Protein AF-A0A848ZAL5-F1 (afdb_monomer)

Foldseek 3Di:
DDDDDDFDDWDADLVVQKIFGDDVPDGPDMDRHDAFPCDDAAQQAPPPRYDHDDDWDQPDKDCPDPAHIKTFTPPPDPVSCVNNVVVVHHSDGRDIDGHD

pLDDT: mean 93.88, std 8.46, range [45.12, 98.31]

Nearest PDB structures (foldseek):
  6v45-assembly1_A-2  TM=5.522E-01  e=1.793E-01  Brucella melitensis bv. 1 str. 16M
  5cpc-assembly2_B  TM=8.287E-01  e=3.208E+00  Salmonella enterica subsp. enterica serovar Typhimurium str. LT2
  6fx2-assembly2_B  TM=6.186E-01  e=3.420E+00  Pholiota squarrosa

Mean predicted aligned error: 3.88 Å

Solvent-accessible surface area (backbone atoms only — not comparable to full-atom values): 6030 Å² total; per-residue (Å²): 131,84,80,78,81,73,70,81,47,78,48,72,45,69,94,75,32,34,34,33,37,18,42,85,93,40,76,78,44,78,43,82,51,88,71,40,90,35,56,75,60,63,47,57,32,54,89,61,35,35,46,72,72,81,92,69,47,79,78,46,74,38,84,81,39,97,38,59,33,33,34,34,39,51,49,61,42,74,66,48,44,49,57,8,50,79,71,76,42,58,46,53,61,87,44,68,53,61,48,122

Secondary structure (DSSP, 8-state):
-PPPPP--EEEEETTTTEEEEEETTEEEEEEE----SS-SS---STTS-PPP-S---EEEEETT-TTT-EEEE-PSPHHHHHHHHHTT-------EEE--

Radius of gyration: 14.72 Å; Cα contacts (8 Å, |Δi|>4): 177; chains: 1; bounding box: 30×28×46 Å

Sequence (100 aa):
MSERPTVDMILVYKGERVMHLMQGNKVVRTFQVALGPQPQGHKQREGDGRTPEGGYLIDWRNPNSSFHLSLHISYPRHQDRRSAMEAGLDPGGAIMIHGL

Structure (mmCIF, N/CA/C/O backbone):
data_AF-A0A848ZAL5-F1
#
_entry.id   AF-A0A848ZAL5-F1
#
loop_
_atom_site.group_PDB
_atom_site.id
_atom_site.type_symbol
_atom_site.label_atom_id
_atom_site.label_alt_id
_atom_site.label_comp_id
_atom_site.label_asym_id
_atom_site.label_entity_id
_atom_site.label_seq_id
_atom_site.pdbx_PDB_ins_code
_atom_site.Cartn_x
_atom_site.Cartn_y
_atom_site.Cartn_z
_atom_site.occupancy
_atom_site.B_iso_or_equiv
_atom_site.auth_seq_id
_atom_site.auth_comp_id
_atom_site.auth_asym_id
_atom_site.auth_atom_id
_atom_site.pdbx_PDB_model_num
ATOM 1 N N . MET A 1 1 ? -14.321 7.192 28.284 1.00 45.12 1 MET A N 1
ATOM 2 C CA . MET A 1 1 ? -13.384 7.026 27.152 1.00 45.12 1 MET A CA 1
ATOM 3 C C . MET A 1 1 ? -14.043 6.065 26.182 1.00 45.12 1 MET A C 1
ATOM 5 O O . MET A 1 1 ? -14.408 4.985 26.620 1.00 45.12 1 MET A O 1
ATOM 9 N N . SER A 1 2 ? -14.316 6.466 24.940 1.00 57.75 2 SER A N 1
ATOM 10 C CA . SER A 1 2 ? -14.895 5.555 23.948 1.00 57.75 2 SER A CA 1
ATOM 11 C C . SER A 1 2 ? -13.862 4.502 23.552 1.00 57.75 2 SER A C 1
ATOM 13 O O . SER A 1 2 ? -12.705 4.826 23.277 1.00 57.75 2 SER A O 1
ATOM 15 N N . GLU A 1 3 ? -14.270 3.239 23.569 1.00 74.94 3 GLU A N 1
ATOM 16 C CA . GLU A 1 3 ? -13.446 2.121 23.126 1.00 74.94 3 GLU A CA 1
ATOM 17 C C . GLU A 1 3 ? -13.101 2.310 21.642 1.00 74.94 3 GLU A C 1
ATOM 19 O O . GLU A 1 3 ? -13.965 2.641 20.824 1.00 74.94 3 GLU A O 1
ATOM 24 N N . ARG A 1 4 ? -11.817 2.183 21.285 1.00 75.44 4 ARG A N 1
ATOM 25 C CA . ARG A 1 4 ? -11.408 2.259 19.879 1.00 75.44 4 ARG A CA 1
ATOM 26 C C . ARG A 1 4 ? -11.853 0.962 19.200 1.00 75.44 4 ARG A C 1
ATOM 28 O O . ARG A 1 4 ? -11.452 -0.098 19.675 1.00 75.44 4 ARG A O 1
ATOM 35 N N . PRO A 1 5 ? -12.635 1.019 18.109 1.00 76.12 5 PRO A N 1
ATOM 36 C CA . PRO A 1 5 ? -13.056 -0.192 17.418 1.00 76.12 5 PRO A CA 1
ATOM 37 C C . PRO A 1 5 ? -11.828 -0.960 16.921 1.00 76.12 5 PRO A C 1
ATOM 39 O O . PRO A 1 5 ? -10.893 -0.362 16.378 1.00 76.12 5 PRO A O 1
ATOM 42 N N . THR A 1 6 ? -11.821 -2.279 17.118 1.00 90.00 6 THR A N 1
ATOM 43 C CA . THR A 1 6 ? -10.795 -3.148 16.539 1.00 90.00 6 THR A CA 1
ATOM 44 C C . THR A 1 6 ? -11.026 -3.261 15.035 1.00 90.00 6 THR A C 1
ATOM 46 O O . THR A 1 6 ? -12.161 -3.374 14.580 1.00 90.00 6 THR A O 1
ATOM 49 N N . VAL A 1 7 ? -9.942 -3.182 14.266 1.00 94.88 7 VAL A N 1
ATOM 50 C CA . VAL A 1 7 ? -9.953 -3.277 12.802 1.00 94.88 7 VAL A CA 1
ATOM 51 C C . VAL A 1 7 ? -9.133 -4.495 12.415 1.00 94.88 7 VAL A C 1
ATOM 53 O O . VAL A 1 7 ? -7.983 -4.607 12.843 1.00 94.88 7 VAL A O 1
ATOM 56 N N . ASP A 1 8 ? -9.713 -5.386 11.619 1.00 96.06 8 ASP A N 1
ATOM 57 C CA . ASP A 1 8 ? -9.060 -6.608 11.133 1.00 96.06 8 ASP A CA 1
ATOM 58 C C . ASP A 1 8 ? -8.717 -6.549 9.638 1.00 96.06 8 ASP A C 1
ATOM 60 O O . ASP A 1 8 ? -7.785 -7.224 9.2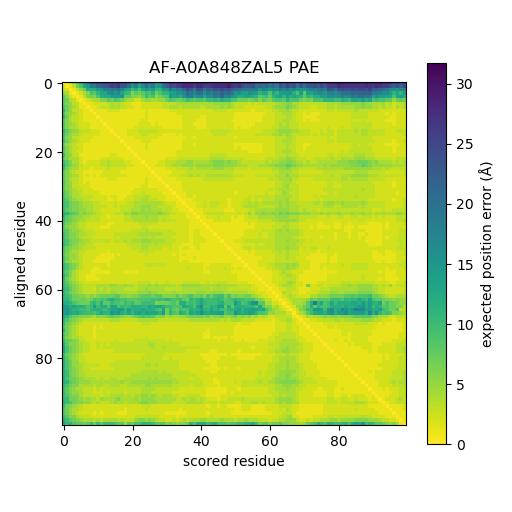02 1.00 96.06 8 ASP A O 1
ATOM 64 N N . MET A 1 9 ? -9.396 -5.695 8.865 1.00 97.19 9 MET A N 1
ATOM 65 C CA . MET A 1 9 ? -9.160 -5.550 7.431 1.00 97.19 9 MET A CA 1
ATOM 66 C C . MET A 1 9 ? -9.304 -4.100 6.954 1.00 97.19 9 MET A C 1
ATOM 68 O O . MET A 1 9 ? -10.134 -3.326 7.434 1.00 97.19 9 MET A O 1
ATOM 72 N N . ILE A 1 10 ? -8.486 -3.746 5.964 1.00 97.94 10 ILE A N 1
ATOM 73 C CA . ILE A 1 10 ? -8.594 -2.509 5.191 1.00 97.94 10 ILE A CA 1
ATOM 74 C C . ILE A 1 10 ? -9.057 -2.890 3.789 1.00 97.94 10 ILE A C 1
ATOM 76 O O . ILE A 1 10 ? -8.401 -3.688 3.121 1.00 97.94 10 ILE A O 1
ATOM 80 N N . LEU A 1 11 ? -10.167 -2.312 3.337 1.00 98.19 11 LEU A N 1
ATOM 81 C CA . LEU A 1 11 ? -10.705 -2.539 2.001 1.00 98.19 11 LEU A CA 1
ATOM 82 C C . LEU A 1 11 ? -10.639 -1.248 1.192 1.00 98.19 11 LEU A C 1
ATOM 84 O O . LEU A 1 11 ? -11.275 -0.261 1.552 1.00 98.19 11 LEU A O 1
ATOM 88 N N . VAL A 1 12 ? -9.869 -1.251 0.106 1.00 98.19 12 VAL A N 1
ATOM 89 C CA . VAL A 1 12 ? -9.708 -0.089 -0.779 1.00 98.19 12 VAL A CA 1
ATOM 90 C C . VAL A 1 12 ? -10.432 -0.348 -2.095 1.00 98.19 12 VAL A C 1
ATOM 92 O O . VAL A 1 12 ? -10.004 -1.188 -2.887 1.00 98.19 12 VAL A O 1
ATOM 95 N N . TYR A 1 13 ? -11.493 0.411 -2.362 1.00 98.00 13 TYR A N 1
ATOM 96 C CA . TYR A 1 13 ? -12.170 0.410 -3.656 1.00 98.00 13 TYR A CA 1
ATOM 97 C C . TYR A 1 13 ? -11.593 1.519 -4.532 1.00 98.00 13 TYR A C 1
ATOM 99 O O . TYR A 1 13 ? -11.982 2.684 -4.449 1.00 98.00 13 TYR A O 1
ATOM 107 N N . LYS A 1 14 ? -10.642 1.153 -5.397 1.00 97.62 14 LYS A N 1
ATOM 108 C CA . LYS A 1 14 ? -9.908 2.112 -6.239 1.00 97.62 14 LYS A CA 1
ATOM 109 C C . LYS A 1 14 ? -10.813 2.912 -7.180 1.00 97.62 14 LYS A C 1
ATOM 111 O O . LYS A 1 14 ? -10.595 4.108 -7.348 1.00 97.62 14 LYS A O 1
ATOM 116 N N . GLY A 1 15 ? -11.823 2.263 -7.768 1.00 96.62 15 GLY A N 1
ATOM 117 C CA . GLY A 1 15 ? -12.783 2.912 -8.671 1.00 96.62 15 GLY A CA 1
ATOM 118 C C . GLY A 1 15 ? -13.594 4.015 -7.987 1.00 96.62 15 GLY A C 1
ATOM 119 O O . GLY A 1 15 ? -13.869 5.044 -8.597 1.00 96.62 15 GLY A O 1
ATOM 120 N N . GLU A 1 16 ? -13.887 3.835 -6.700 1.00 97.56 16 GLU A N 1
ATOM 121 C CA . GLU A 1 16 ? -14.635 4.786 -5.869 1.00 97.56 16 GLU A CA 1
ATOM 122 C C . GLU A 1 16 ? -13.724 5.734 -5.076 1.00 97.56 16 GLU A C 1
ATOM 124 O O . GLU A 1 16 ? -14.207 6.673 -4.453 1.00 97.56 16 GLU A O 1
ATOM 129 N N . ARG A 1 17 ? -12.401 5.504 -5.101 1.00 97.69 17 ARG A N 1
ATOM 130 C CA . ARG A 1 17 ? -11.396 6.216 -4.290 1.00 97.69 17 ARG A CA 1
ATOM 131 C C . ARG A 1 17 ? -11.742 6.245 -2.800 1.00 97.69 17 ARG A C 1
ATOM 133 O O . ARG A 1 17 ? -11.473 7.223 -2.104 1.00 97.69 17 ARG A O 1
ATOM 140 N N . VAL A 1 18 ? -12.282 5.134 -2.303 1.00 98.31 18 VAL A N 1
ATOM 141 C CA . VAL A 1 18 ? -12.678 4.990 -0.904 1.00 98.31 18 VAL A CA 1
ATOM 142 C C . VAL A 1 18 ? -11.903 3.866 -0.221 1.00 98.31 18 VAL A C 1
ATOM 144 O O . VAL A 1 18 ? -11.595 2.837 -0.827 1.00 98.31 18 VAL A O 1
ATOM 147 N N . MET A 1 19 ? -11.596 4.062 1.057 1.00 98.31 19 MET A N 1
ATOM 148 C CA . MET A 1 19 ? -11.035 3.048 1.942 1.00 98.31 19 MET A CA 1
ATOM 149 C C . MET A 1 19 ? -11.961 2.830 3.133 1.00 98.31 19 MET A C 1
ATOM 151 O O . MET A 1 19 ? -12.267 3.767 3.873 1.00 98.31 19 MET A O 1
ATOM 155 N N . HIS A 1 20 ? -12.354 1.582 3.358 1.00 98.31 20 HIS A N 1
ATOM 156 C CA . HIS A 1 20 ? -13.085 1.156 4.540 1.00 98.31 20 HIS A CA 1
ATOM 157 C C . HIS A 1 20 ? -12.154 0.459 5.525 1.00 98.31 20 HIS A 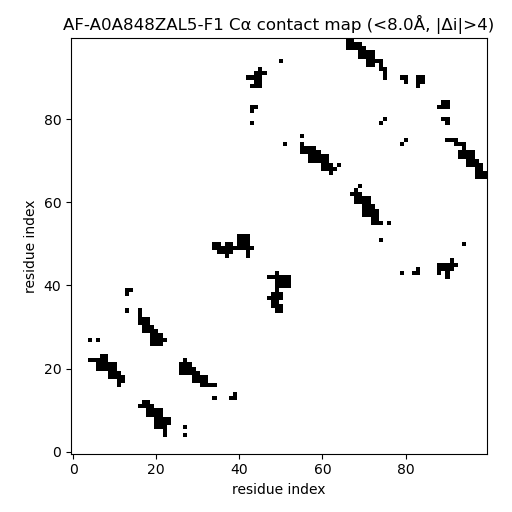C 1
ATOM 159 O O . HIS A 1 20 ? -11.370 -0.415 5.155 1.00 98.31 20 HIS A O 1
ATOM 165 N N . LEU A 1 21 ? -12.281 0.824 6.796 1.00 97.50 21 LEU A N 1
ATOM 166 C CA . LEU A 1 21 ? -11.798 0.007 7.898 1.00 97.50 21 LEU A CA 1
ATOM 167 C C . LEU A 1 21 ? -12.920 -0.941 8.299 1.00 97.50 21 LEU A C 1
ATOM 169 O O . LEU A 1 21 ? -14.046 -0.497 8.550 1.00 97.50 21 LEU A O 1
ATOM 173 N N . MET A 1 22 ? -12.601 -2.226 8.357 1.00 97.69 22 MET A N 1
ATOM 174 C CA . MET A 1 22 ? -13.553 -3.301 8.591 1.00 97.69 22 MET A CA 1
ATOM 175 C C . MET A 1 22 ? -13.308 -3.962 9.951 1.00 97.69 22 MET A C 1
ATOM 177 O O . MET A 1 22 ? -12.168 -4.063 10.410 1.00 97.69 22 MET A O 1
ATOM 181 N N . GLN A 1 23 ? -14.394 -4.414 10.570 1.00 96.31 23 GLN A N 1
ATOM 182 C CA . GLN A 1 23 ? -14.403 -5.369 11.675 1.00 96.31 23 GLN A CA 1
ATOM 183 C C . GLN A 1 23 ? -15.326 -6.522 11.259 1.00 96.31 23 GLN A C 1
ATOM 185 O O . GLN A 1 23 ? -16.556 -6.378 11.242 1.00 96.31 23 GLN A O 1
ATOM 190 N N . GLY A 1 24 ? -14.741 -7.635 10.823 1.00 94.56 24 GLY A N 1
ATOM 191 C CA . GLY A 1 24 ? -15.438 -8.682 10.084 1.00 94.56 24 GLY A CA 1
ATOM 192 C C . GLY A 1 24 ? -16.140 -8.105 8.850 1.00 94.56 24 GLY A C 1
ATOM 193 O O . GLY A 1 24 ? -15.512 -7.523 7.970 1.00 94.56 24 GLY A O 1
ATOM 194 N N . ASN A 1 25 ? -17.470 -8.210 8.809 1.00 95.25 25 ASN A N 1
ATOM 195 C CA . ASN A 1 25 ? -18.284 -7.729 7.683 1.00 95.25 25 ASN A CA 1
ATOM 196 C C . ASN A 1 25 ? -18.834 -6.303 7.874 1.00 95.25 25 ASN A C 1
ATOM 198 O O . ASN A 1 25 ? -19.648 -5.848 7.072 1.00 95.25 25 ASN A O 1
ATOM 202 N N . LYS A 1 26 ? -18.445 -5.598 8.943 1.00 96.69 26 LYS A N 1
ATOM 203 C CA . LYS A 1 26 ? -18.951 -4.253 9.249 1.00 96.69 26 LYS A CA 1
ATOM 204 C C . LYS A 1 26 ? -17.916 -3.190 8.916 1.00 96.69 26 LYS A C 1
ATOM 206 O O . LYS A 1 26 ? -16.776 -3.276 9.363 1.00 96.69 26 LYS A O 1
ATOM 211 N N . VAL A 1 27 ? -18.343 -2.149 8.206 1.00 97.44 27 VAL A N 1
ATOM 212 C CA . VAL A 1 27 ? -17.549 -0.928 8.027 1.00 97.44 27 VAL A CA 1
ATOM 213 C C . VAL A 1 27 ? -17.599 -0.133 9.330 1.00 97.44 27 VAL A C 1
ATOM 215 O O . VAL A 1 27 ? -18.669 0.312 9.742 1.00 97.44 27 VAL A O 1
ATOM 218 N N . VAL A 1 28 ? -16.450 0.058 9.977 1.00 97.25 28 VAL A N 1
ATOM 219 C CA . VAL A 1 28 ? -16.342 0.876 11.200 1.00 97.25 28 VAL A CA 1
ATOM 220 C C . VAL A 1 28 ? -15.907 2.309 10.905 1.00 97.25 28 VAL A C 1
ATOM 222 O O . VAL A 1 28 ? -16.159 3.216 11.699 1.00 97.25 28 VAL A O 1
ATOM 225 N N . ARG A 1 29 ? -15.244 2.534 9.764 1.00 96.44 29 ARG A N 1
ATOM 226 C CA . ARG A 1 29 ? -14.862 3.868 9.292 1.00 96.44 29 ARG A CA 1
ATOM 227 C C . ARG A 1 29 ? -14.636 3.876 7.786 1.00 96.44 29 ARG A C 1
ATOM 229 O O . ARG A 1 29 ? -14.188 2.882 7.227 1.00 96.44 29 ARG A O 1
ATOM 236 N N . THR A 1 30 ? -14.875 5.027 7.170 1.00 97.75 30 THR A N 1
ATOM 237 C CA . THR A 1 30 ? -14.647 5.273 5.745 1.00 97.75 30 THR A CA 1
ATOM 238 C C . THR A 1 30 ? -13.765 6.501 5.565 1.00 97.75 30 THR A C 1
ATOM 240 O O . THR A 1 30 ? -13.943 7.496 6.267 1.00 97.75 30 THR A O 1
ATOM 243 N N . PHE A 1 31 ? -12.835 6.435 4.618 1.00 97.06 31 PHE A N 1
ATOM 244 C CA . PHE A 1 31 ? -11.950 7.528 4.231 1.00 97.06 31 PHE A CA 1
ATOM 245 C C . PHE A 1 31 ? -11.960 7.709 2.717 1.00 97.06 31 PHE A C 1
ATOM 247 O O . PHE A 1 31 ? -12.012 6.729 1.977 1.00 97.06 31 PHE A O 1
ATOM 254 N N . GLN A 1 32 ? -11.846 8.957 2.268 1.00 97.69 32 GLN A N 1
ATOM 255 C CA . GLN A 1 32 ? -11.434 9.255 0.897 1.00 97.69 32 GLN A CA 1
ATOM 256 C C . GLN A 1 32 ? -9.932 9.009 0.766 1.00 97.69 32 GLN A C 1
ATOM 258 O O . GLN A 1 32 ? -9.182 9.323 1.692 1.00 97.69 32 GLN A O 1
ATOM 263 N N . VAL A 1 33 ? -9.493 8.456 -0.364 1.00 96.94 33 VAL A N 1
ATOM 264 C CA . VAL A 1 33 ? -8.075 8.156 -0.596 1.00 96.94 33 VAL A CA 1
ATOM 265 C C . VAL A 1 33 ? -7.562 8.726 -1.910 1.00 96.94 33 VAL A C 1
ATOM 267 O O . VAL A 1 33 ? -8.248 8.741 -2.933 1.00 96.94 33 VAL A O 1
ATOM 270 N N . ALA A 1 34 ? -6.304 9.156 -1.883 1.00 95.25 34 ALA A N 1
ATOM 271 C CA . ALA A 1 34 ? -5.520 9.366 -3.088 1.00 95.25 34 ALA A CA 1
ATOM 272 C C . ALA A 1 34 ? -4.922 8.030 -3.557 1.00 95.25 34 ALA A C 1
ATOM 274 O O . ALA A 1 34 ? -4.680 7.122 -2.763 1.00 95.25 34 ALA A O 1
ATOM 275 N N . LEU A 1 35 ? -4.680 7.918 -4.859 1.00 95.88 35 LEU A N 1
ATOM 276 C CA . LEU A 1 35 ? -4.038 6.764 -5.485 1.00 95.88 35 LEU A CA 1
ATOM 277 C C . LEU A 1 35 ? -2.841 7.238 -6.309 1.00 95.88 35 LEU A C 1
ATOM 279 O O . LEU A 1 35 ? -2.670 8.438 -6.535 1.00 95.88 35 LEU A O 1
ATOM 283 N N . GLY A 1 36 ? -2.042 6.287 -6.794 1.00 90.94 36 GLY A N 1
ATOM 284 C CA . GLY A 1 36 ? -0.998 6.588 -7.768 1.00 90.94 36 GLY A CA 1
ATOM 285 C C . GLY A 1 36 ? -1.554 7.249 -9.046 1.00 90.94 36 GLY A C 1
ATOM 286 O O . GLY A 1 36 ? -2.748 7.132 -9.343 1.00 90.94 36 GLY A O 1
ATOM 287 N N . PRO A 1 37 ? -0.698 7.939 -9.824 1.00 94.06 37 PRO A N 1
ATOM 288 C CA . PRO A 1 37 ? -1.111 8.754 -10.971 1.00 94.06 37 PRO A CA 1
ATOM 289 C C . PRO A 1 37 ? -1.745 7.950 -12.117 1.00 94.06 37 PRO A C 1
ATOM 291 O O . PRO A 1 37 ? -2.457 8.520 -12.940 1.00 94.06 37 PRO A O 1
ATOM 294 N N . GLN A 1 38 ? -1.532 6.632 -12.165 1.00 96.31 38 GLN A N 1
ATOM 295 C CA . GLN A 1 38 ? -2.221 5.715 -13.072 1.00 96.31 38 GLN A CA 1
ATOM 296 C C . GLN A 1 38 ? -3.071 4.741 -12.244 1.00 96.31 38 GLN A C 1
ATOM 298 O O . GLN A 1 38 ? -2.685 3.601 -12.036 1.00 96.31 38 GLN A O 1
ATOM 303 N N . PRO A 1 39 ? -4.238 5.144 -11.719 1.00 93.38 39 PRO A N 1
ATOM 304 C CA . PRO A 1 39 ? -4.945 4.349 -10.714 1.00 93.38 39 PRO A CA 1
ATOM 305 C C . PRO A 1 39 ? -5.653 3.111 -11.281 1.00 93.38 39 PRO A C 1
ATOM 307 O O . PRO A 1 39 ? -6.160 2.300 -10.512 1.00 93.38 39 PRO A O 1
ATOM 310 N N . GLN A 1 40 ? -5.730 2.955 -12.603 1.00 96.56 40 GLN A N 1
ATOM 311 C CA . GLN A 1 40 ? -6.479 1.870 -13.233 1.00 96.56 40 GLN A CA 1
ATOM 312 C C . GLN A 1 40 ? -5.638 0.597 -13.377 1.00 96.56 40 GLN A C 1
ATOM 314 O O . GLN A 1 40 ? -4.533 0.621 -13.923 1.00 96.56 40 GLN A O 1
ATOM 319 N N . GLY A 1 41 ? -6.213 -0.520 -12.928 1.00 96.56 41 GLY A N 1
ATOM 320 C CA . GLY A 1 41 ? -5.631 -1.853 -13.027 1.00 96.56 41 GLY A CA 1
ATOM 321 C C . GLY A 1 41 ? -4.512 -2.131 -12.024 1.00 96.56 41 GLY A C 1
ATOM 322 O O . GLY A 1 41 ? -4.034 -1.251 -11.301 1.00 96.56 41 GLY A O 1
ATOM 323 N N . HIS A 1 42 ? -4.096 -3.394 -11.994 1.00 97.38 42 HIS A N 1
ATOM 324 C CA . HIS A 1 42 ? -3.034 -3.894 -11.129 1.00 97.38 42 HIS A CA 1
ATOM 325 C C . HIS A 1 42 ? -1.657 -3.312 -11.502 1.00 97.38 42 HIS A C 1
ATOM 327 O O . HIS A 1 42 ? -1.365 -3.060 -12.679 1.00 97.38 42 HIS A O 1
ATOM 333 N N . LYS A 1 43 ? -0.815 -3.117 -10.480 1.00 98.06 43 LYS A N 1
ATOM 334 C CA . LYS A 1 43 ? 0.583 -2.693 -10.606 1.00 98.06 43 LYS A CA 1
ATOM 335 C C . LYS A 1 43 ? 1.417 -3.793 -11.260 1.00 98.06 43 LYS A C 1
ATOM 337 O O . LYS A 1 43 ? 1.418 -4.914 -10.785 1.00 98.06 43 LYS A O 1
ATOM 342 N N . GLN A 1 44 ? 2.120 -3.481 -12.340 1.00 97.31 44 GLN A N 1
ATOM 343 C CA . GLN A 1 44 ? 2.896 -4.453 -13.119 1.00 97.31 44 GLN A CA 1
ATOM 344 C C . GLN A 1 44 ? 4.405 -4.253 -12.987 1.00 97.31 44 GLN A C 1
ATOM 346 O O . GLN A 1 44 ? 5.153 -5.214 -13.143 1.00 97.31 44 GLN A O 1
ATOM 351 N N . ARG A 1 45 ? 4.859 -3.018 -12.733 1.00 97.69 45 ARG A N 1
ATOM 352 C CA . ARG A 1 45 ? 6.288 -2.715 -12.590 1.00 97.69 45 ARG A CA 1
ATOM 353 C C . ARG A 1 45 ? 6.580 -1.494 -11.732 1.00 97.69 45 ARG A C 1
ATOM 355 O O . ARG A 1 45 ? 5.710 -0.654 -11.492 1.00 97.69 45 ARG A O 1
ATOM 362 N N . GLU A 1 46 ? 7.825 -1.341 -11.311 1.00 97.81 46 GLU A N 1
ATOM 363 C CA . GLU A 1 46 ? 8.317 -0.102 -10.722 1.00 97.81 46 GLU A CA 1
ATOM 364 C C . GLU A 1 46 ? 8.061 1.097 -11.655 1.00 97.81 46 GLU A C 1
ATOM 366 O O . GLU A 1 46 ? 8.152 1.002 -12.880 1.00 97.81 46 GLU A O 1
ATOM 371 N N . GLY A 1 47 ? 7.649 2.225 -11.072 1.00 97.00 47 GLY A N 1
ATOM 372 C CA . GLY A 1 47 ? 7.408 3.463 -11.819 1.00 97.00 47 GLY A CA 1
ATOM 373 C C . GLY A 1 47 ? 6.146 3.509 -12.693 1.00 97.00 47 GLY A C 1
ATOM 374 O O . GLY A 1 47 ? 5.886 4.539 -13.304 1.00 97.00 47 GLY A O 1
ATOM 375 N N . ASP A 1 48 ? 5.313 2.463 -12.744 1.00 97.12 48 ASP A N 1
ATOM 376 C CA . ASP A 1 48 ? 4.069 2.484 -13.539 1.00 97.12 48 ASP A CA 1
ATOM 377 C C . ASP A 1 48 ? 2.940 3.359 -12.960 1.00 97.12 48 ASP A C 1
ATOM 379 O O . ASP A 1 48 ? 1.890 3.502 -13.578 1.00 97.12 48 ASP A O 1
ATOM 383 N N . GLY A 1 49 ? 3.132 3.938 -11.772 1.00 96.50 49 GLY A N 1
ATOM 384 C CA . GLY A 1 49 ? 2.154 4.822 -11.141 1.00 96.50 49 GLY A CA 1
ATOM 385 C C . GLY A 1 49 ? 0.869 4.135 -10.672 1.00 96.50 49 GLY A C 1
ATOM 386 O O . GLY A 1 49 ? -0.091 4.834 -10.348 1.00 96.50 49 GLY A O 1
ATOM 387 N N . ARG A 1 50 ? 0.829 2.799 -10.629 1.00 97.25 50 ARG A N 1
ATOM 388 C CA . ARG A 1 50 ? -0.348 2.025 -10.219 1.00 97.25 50 ARG A CA 1
ATOM 389 C C . ARG A 1 50 ? -0.273 1.621 -8.753 1.00 97.25 50 ARG A C 1
ATOM 391 O O . ARG A 1 50 ? 0.780 1.233 -8.253 1.00 97.25 50 ARG A O 1
ATOM 398 N N . THR A 1 51 ? -1.420 1.639 -8.080 1.00 97.44 51 THR A N 1
ATOM 399 C CA . THR A 1 51 ? -1.608 0.971 -6.782 1.00 97.44 51 THR A CA 1
ATOM 400 C C . THR A 1 51 ? -1.986 -0.495 -7.039 1.00 97.44 51 THR A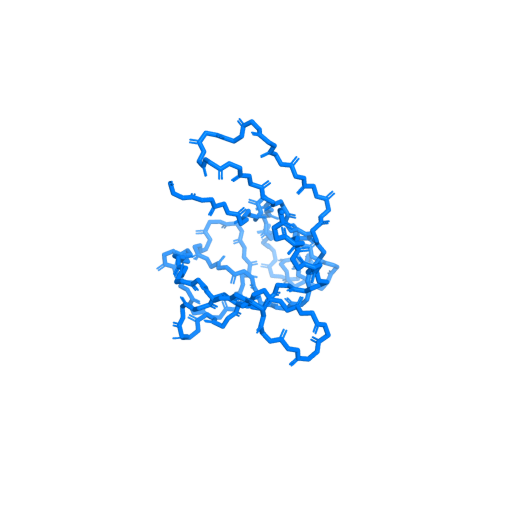 C 1
ATOM 402 O O . THR A 1 51 ? -2.892 -0.731 -7.849 1.00 97.44 51 THR A O 1
ATOM 405 N N . PRO A 1 52 ? -1.329 -1.481 -6.397 1.00 97.88 52 PRO A N 1
ATOM 406 C CA . PRO A 1 52 ? -1.615 -2.894 -6.631 1.00 97.88 52 PRO A CA 1
ATOM 407 C C . PRO A 1 52 ? -3.048 -3.282 -6.249 1.00 97.88 52 PRO A C 1
ATOM 409 O O . PRO A 1 52 ? -3.702 -2.629 -5.439 1.00 97.88 52 PRO A O 1
ATOM 412 N N . GLU A 1 53 ? -3.525 -4.368 -6.850 1.00 97.75 53 GLU A N 1
ATOM 413 C CA . GLU A 1 53 ? -4.851 -4.952 -6.615 1.00 97.75 53 GLU A CA 1
ATOM 414 C C . GLU A 1 53 ? -4.707 -6.388 -6.110 1.00 97.75 53 GLU A C 1
ATOM 416 O O . GLU A 1 53 ? -3.959 -7.176 -6.690 1.00 97.75 53 GLU A O 1
ATOM 421 N N . GLY A 1 54 ? -5.421 -6.728 -5.037 1.00 97.06 54 GLY A N 1
ATOM 422 C CA . GLY A 1 54 ? -5.363 -8.036 -4.387 1.00 97.06 54 GLY A CA 1
ATOM 423 C C . GLY A 1 54 ? -5.256 -7.926 -2.866 1.00 97.06 54 GLY A C 1
ATOM 424 O O . GLY A 1 54 ? -5.204 -6.832 -2.312 1.00 97.06 54 GLY A O 1
ATOM 425 N N . GLY A 1 55 ? -5.236 -9.074 -2.186 1.00 97.81 55 GLY A N 1
ATOM 426 C CA . GLY A 1 55 ? -5.025 -9.135 -0.739 1.00 97.81 55 GLY A CA 1
ATOM 427 C C . GLY A 1 55 ? -3.543 -9.052 -0.380 1.00 97.81 55 GLY A C 1
ATOM 428 O O . GLY A 1 55 ? -2.755 -9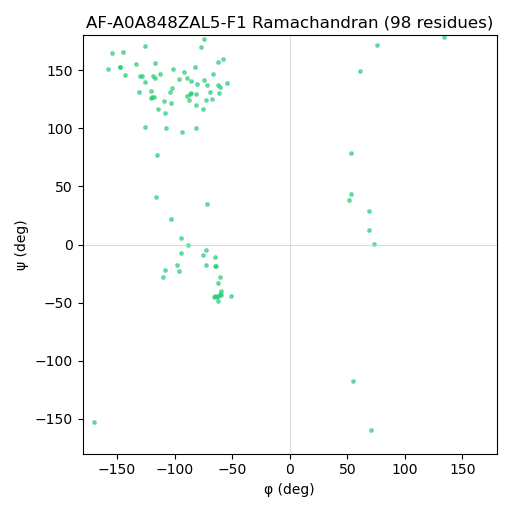.832 -0.918 1.00 97.81 55 GLY A O 1
ATOM 429 N N . TYR A 1 56 ? -3.202 -8.149 0.541 1.00 98.25 56 TYR A N 1
ATOM 430 C CA . TYR A 1 56 ? -1.864 -7.932 1.100 1.00 98.25 56 TYR A CA 1
ATOM 431 C C . TYR A 1 56 ? -1.946 -7.820 2.624 1.00 98.25 56 TYR A C 1
ATOM 433 O O . TYR A 1 56 ? -2.986 -7.444 3.165 1.00 98.25 56 TYR A O 1
ATOM 441 N N . LEU A 1 57 ? -0.849 -8.123 3.312 1.00 98.06 57 LEU A N 1
ATOM 442 C CA . LEU A 1 57 ? -0.741 -7.941 4.757 1.00 98.06 57 LEU A CA 1
ATOM 443 C C . LEU A 1 57 ? -0.159 -6.570 5.077 1.00 98.06 57 LEU A C 1
ATOM 445 O O . LEU A 1 57 ? 0.687 -6.080 4.336 1.00 98.06 57 LEU A O 1
ATOM 449 N N . ILE A 1 58 ? -0.562 -5.996 6.210 1.00 97.31 58 ILE A N 1
ATOM 450 C CA . ILE A 1 58 ? 0.186 -4.905 6.836 1.00 97.31 58 ILE A CA 1
ATOM 451 C C . ILE A 1 58 ? 1.327 -5.545 7.623 1.00 97.31 58 ILE A C 1
ATOM 453 O O . ILE A 1 58 ? 1.106 -6.077 8.710 1.00 97.31 58 ILE A O 1
ATOM 457 N N . ASP A 1 59 ? 2.525 -5.536 7.057 1.00 96.75 59 ASP A N 1
ATOM 458 C CA . ASP A 1 59 ? 3.706 -6.203 7.618 1.00 96.75 59 ASP A CA 1
ATOM 459 C C . ASP A 1 59 ? 4.621 -5.243 8.396 1.00 96.75 59 ASP A C 1
ATOM 461 O O . ASP A 1 59 ? 5.405 -5.683 9.236 1.00 96.75 59 ASP A O 1
ATOM 465 N N . TRP A 1 60 ? 4.480 -3.930 8.192 1.00 94.19 60 TRP A N 1
ATOM 466 C CA . TRP A 1 60 ? 5.235 -2.922 8.928 1.00 94.19 60 TRP A CA 1
ATOM 467 C C . TRP A 1 60 ? 4.454 -1.622 9.147 1.00 94.19 60 TRP A C 1
ATOM 469 O O . TRP A 1 60 ? 3.559 -1.252 8.384 1.00 94.19 60 TRP A O 1
ATOM 479 N N . ARG A 1 61 ? 4.800 -0.913 10.229 1.00 93.94 61 ARG A N 1
ATOM 480 C CA . ARG A 1 61 ? 4.202 0.367 10.625 1.00 93.94 61 ARG A CA 1
ATOM 481 C C . ARG A 1 61 ? 5.299 1.380 10.932 1.00 93.94 61 ARG A C 1
ATOM 483 O O . ARG A 1 61 ? 6.188 1.097 11.731 1.00 93.94 61 ARG A O 1
ATOM 490 N N . ASN A 1 62 ? 5.183 2.574 10.365 1.00 90.44 62 ASN A N 1
ATOM 491 C CA . ASN A 1 62 ? 6.064 3.704 10.614 1.00 90.44 62 ASN A CA 1
ATOM 492 C C . ASN A 1 62 ? 5.358 4.781 11.450 1.00 90.44 62 ASN A C 1
ATOM 494 O O . ASN A 1 62 ? 4.602 5.591 10.901 1.00 90.44 62 ASN A O 1
ATOM 498 N N . PRO A 1 63 ? 5.603 4.846 12.767 1.00 87.25 63 PRO A N 1
ATOM 499 C CA . PRO A 1 63 ? 5.070 5.928 13.585 1.00 87.25 63 PRO A CA 1
ATOM 500 C C . PRO A 1 63 ? 5.770 7.275 13.335 1.00 87.25 63 PRO A C 1
ATOM 502 O O . PRO A 1 63 ? 5.211 8.315 13.661 1.00 87.25 63 PRO A O 1
ATOM 505 N N . ASN A 1 64 ? 6.956 7.274 12.721 1.00 85.19 64 ASN A N 1
ATOM 506 C CA . ASN A 1 64 ? 7.787 8.462 12.500 1.00 85.19 64 ASN A CA 1
ATOM 507 C C . ASN A 1 64 ? 7.716 8.966 11.047 1.00 85.19 64 ASN A C 1
ATOM 509 O O . ASN A 1 64 ? 8.639 9.614 10.562 1.00 85.19 64 ASN A O 1
ATOM 513 N N . SER A 1 65 ? 6.651 8.621 10.319 1.00 80.75 65 SER A N 1
ATOM 514 C CA . SER A 1 65 ? 6.472 9.039 8.926 1.00 80.75 65 SER A CA 1
ATOM 515 C C . SER A 1 65 ? 6.384 10.563 8.809 1.00 80.75 65 SER A C 1
ATOM 517 O O . SER A 1 65 ? 5.638 11.204 9.550 1.00 80.75 65 SER A O 1
ATOM 519 N N . SER A 1 66 ? 7.065 11.124 7.807 1.00 76.62 66 SER A N 1
ATOM 520 C CA . SER A 1 66 ? 6.932 12.533 7.411 1.00 76.62 66 SER A CA 1
ATOM 521 C C . SER A 1 66 ? 5.539 12.889 6.868 1.00 76.62 66 SER A C 1
ATOM 523 O O . SER A 1 66 ? 5.243 14.066 6.713 1.00 76.62 66 SER A O 1
ATOM 525 N N . PHE A 1 67 ? 4.685 11.891 6.605 1.00 75.50 67 PHE A N 1
ATOM 526 C CA . PHE A 1 67 ? 3.331 12.029 6.049 1.00 75.50 67 PHE A CA 1
ATOM 527 C C . PHE A 1 67 ? 2.249 11.550 7.034 1.00 75.50 67 PHE A C 1
ATOM 529 O O . PHE A 1 67 ? 1.336 10.822 6.661 1.00 75.50 67 PH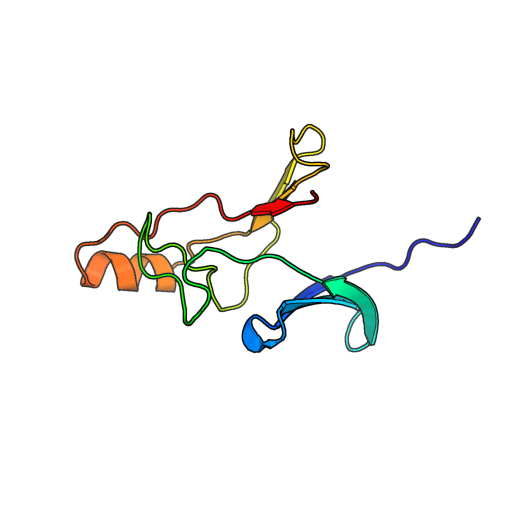E A O 1
ATOM 536 N N . HIS A 1 68 ? 2.407 11.866 8.323 1.00 75.69 68 HIS A N 1
ATOM 537 C CA . HIS A 1 68 ? 1.485 11.480 9.400 1.00 75.69 68 HIS A CA 1
ATOM 538 C C . HIS A 1 68 ? 1.177 9.969 9.471 1.00 75.69 68 HIS A C 1
ATOM 540 O O . HIS A 1 68 ? 0.100 9.511 9.088 1.00 75.69 68 HIS A O 1
ATOM 546 N N . LEU A 1 69 ? 2.114 9.2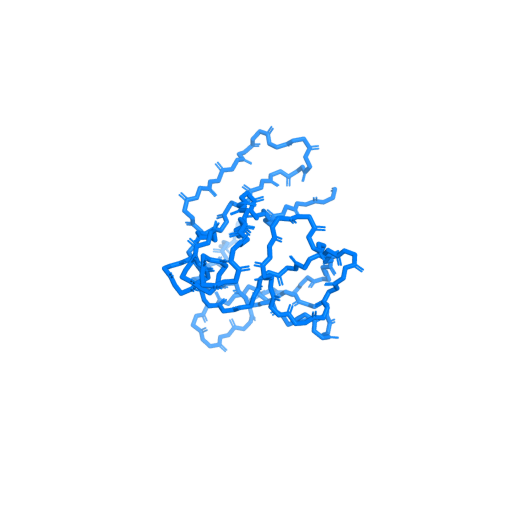05 10.050 1.00 86.12 69 LEU A N 1
ATOM 547 C CA . LEU A 1 69 ? 2.077 7.736 10.165 1.00 86.12 69 LEU A CA 1
ATOM 548 C C . LEU A 1 69 ? 2.050 7.028 8.796 1.00 86.12 69 LEU A C 1
ATOM 550 O O . LEU A 1 69 ? 1.534 7.535 7.805 1.00 86.12 69 LEU A O 1
ATOM 554 N N . SER A 1 70 ? 2.622 5.832 8.697 1.00 93.06 70 SER A N 1
ATOM 555 C CA . SER A 1 70 ? 2.441 5.017 7.492 1.00 93.06 70 SER A CA 1
ATOM 556 C C . SER A 1 70 ? 2.426 3.526 7.785 1.00 93.06 70 SER A C 1
ATOM 558 O O . SER A 1 70 ? 2.983 3.056 8.775 1.00 93.06 70 SER A O 1
ATOM 560 N N . LEU A 1 71 ? 1.734 2.781 6.935 1.00 95.81 71 LEU A N 1
ATOM 561 C CA . LEU A 1 71 ? 1.622 1.331 6.971 1.00 95.81 71 LEU A CA 1
ATOM 562 C C . LEU A 1 71 ? 2.178 0.795 5.657 1.00 95.81 71 LEU A C 1
ATOM 564 O O . LEU A 1 71 ? 1.745 1.239 4.597 1.00 95.81 71 LEU A O 1
ATOM 568 N N . HIS A 1 72 ? 3.121 -0.136 5.718 1.00 97.00 72 HIS A N 1
ATOM 569 C CA . HIS A 1 72 ? 3.585 -0.852 4.533 1.00 97.00 72 HIS A CA 1
ATOM 570 C C . HIS A 1 72 ? 2.674 -2.051 4.288 1.00 97.00 72 HIS A C 1
ATOM 572 O O . HIS A 1 72 ? 2.238 -2.704 5.242 1.00 97.00 72 HIS A O 1
ATOM 578 N N . ILE A 1 73 ? 2.369 -2.315 3.017 1.00 98.31 73 ILE A N 1
ATOM 579 C CA . ILE A 1 73 ? 1.712 -3.556 2.613 1.00 98.31 73 ILE A CA 1
ATOM 580 C C . ILE A 1 73 ? 2.737 -4.523 2.029 1.00 98.31 73 ILE A C 1
ATOM 582 O O . ILE A 1 73 ? 3.678 -4.106 1.363 1.00 98.31 73 ILE A O 1
ATOM 586 N N . SER A 1 74 ? 2.488 -5.822 2.164 1.00 98.19 74 SER A N 1
ATOM 587 C CA . SER A 1 74 ? 3.371 -6.905 1.715 1.00 98.19 74 SER A CA 1
ATOM 588 C C . SER A 1 74 ? 3.435 -7.094 0.184 1.00 98.19 74 SER A C 1
ATOM 590 O O . SER A 1 74 ? 3.482 -8.225 -0.314 1.00 98.19 74 SER A O 1
ATOM 592 N N . TYR A 1 75 ? 3.348 -6.011 -0.590 1.00 98.00 75 TYR A N 1
ATOM 593 C CA . TYR A 1 75 ? 3.599 -6.003 -2.026 1.00 98.00 75 TYR A CA 1
ATOM 594 C C . TYR A 1 75 ? 5.118 -5.949 -2.286 1.00 98.00 75 TYR A C 1
ATOM 596 O O . TYR A 1 75 ? 5.806 -5.155 -1.644 1.00 98.00 75 TYR A O 1
ATOM 604 N N . PRO A 1 76 ? 5.657 -6.706 -3.260 1.00 98.31 76 PRO A N 1
ATOM 605 C CA . PRO A 1 76 ? 4.952 -7.617 -4.163 1.00 98.31 76 PRO A CA 1
ATOM 606 C C . PRO A 1 76 ? 4.828 -9.040 -3.601 1.00 98.31 76 PRO A C 1
ATOM 608 O O . PRO A 1 76 ? 5.766 -9.586 -3.005 1.00 98.31 76 PRO A O 1
ATOM 611 N N . ARG A 1 77 ? 3.680 -9.677 -3.868 1.00 97.38 77 ARG A N 1
ATOM 612 C CA . ARG A 1 77 ? 3.446 -11.102 -3.577 1.00 97.38 77 ARG A CA 1
ATOM 613 C C . ARG A 1 77 ? 4.130 -11.977 -4.619 1.00 97.38 77 ARG A C 1
ATOM 615 O O . ARG A 1 77 ? 4.557 -11.504 -5.667 1.00 97.38 77 ARG A O 1
ATOM 622 N N . HIS A 1 78 ? 4.172 -13.283 -4.361 1.00 97.38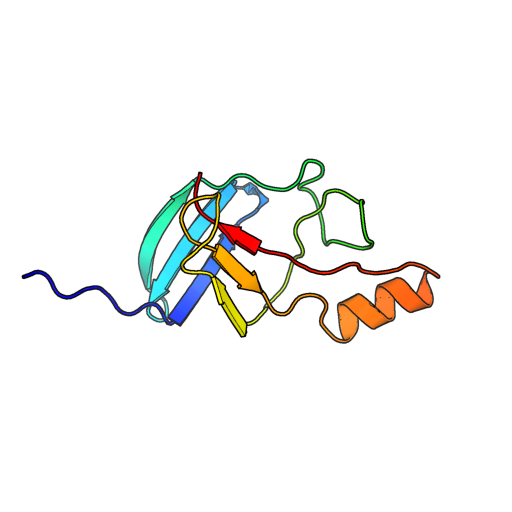 78 HIS A N 1
ATOM 623 C CA . HIS A 1 78 ? 4.765 -14.259 -5.278 1.00 97.38 78 HIS A CA 1
ATOM 624 C C . HIS A 1 78 ? 4.240 -14.135 -6.720 1.00 97.38 78 HIS A C 1
ATOM 626 O O . HIS A 1 78 ? 5.021 -14.159 -7.664 1.00 97.38 78 HIS A O 1
ATOM 632 N N . GLN A 1 79 ? 2.925 -13.971 -6.892 1.00 97.50 79 GLN A N 1
ATOM 633 C CA . GLN A 1 79 ? 2.299 -13.819 -8.211 1.00 97.50 79 GLN A CA 1
ATOM 634 C C . GLN A 1 79 ? 2.727 -12.514 -8.890 1.00 97.50 79 GLN A C 1
ATOM 636 O O . GLN A 1 79 ? 3.125 -12.545 -10.046 1.00 97.50 79 GLN A O 1
ATOM 641 N N . ASP A 1 80 ? 2.729 -11.400 -8.153 1.00 98.31 80 ASP A N 1
ATOM 642 C CA . ASP A 1 80 ? 3.143 -10.090 -8.663 1.00 98.31 80 ASP A CA 1
ATOM 643 C C . ASP A 1 80 ? 4.616 -10.137 -9.144 1.00 98.31 80 ASP A C 1
ATOM 645 O O . ASP A 1 80 ? 4.939 -9.686 -10.243 1.00 98.31 80 ASP A O 1
ATOM 649 N N . ARG A 1 81 ? 5.506 -10.779 -8.364 1.00 98.12 81 ARG A N 1
ATOM 650 C CA . ARG A 1 81 ? 6.920 -10.997 -8.733 1.00 98.12 81 ARG A CA 1
ATOM 651 C C . ARG A 1 81 ? 7.070 -11.875 -9.970 1.00 98.12 81 ARG A C 1
ATOM 653 O O . ARG A 1 81 ? 7.870 -11.559 -10.844 1.00 98.12 81 ARG A O 1
ATOM 660 N N . ARG A 1 82 ? 6.316 -12.975 -10.033 1.00 98.19 82 ARG A N 1
ATOM 661 C CA . ARG A 1 82 ? 6.348 -13.906 -11.162 1.00 98.19 82 ARG A CA 1
ATOM 662 C C . ARG A 1 82 ? 5.905 -13.219 -12.453 1.00 98.19 82 ARG A C 1
ATOM 664 O O . ARG A 1 82 ? 6.627 -13.306 -13.438 1.00 98.19 82 ARG A O 1
ATOM 671 N N . SER A 1 83 ? 4.780 -12.505 -12.432 1.00 97.56 83 SER A N 1
ATOM 672 C CA . SER A 1 83 ? 4.258 -11.790 -13.602 1.00 97.56 83 SER A CA 1
ATOM 673 C C . SER A 1 83 ? 5.235 -10.731 -14.112 1.00 97.56 83 SER A C 1
ATOM 675 O O . SER A 1 83 ? 5.453 -10.623 -15.316 1.00 97.56 83 SER A O 1
ATOM 677 N N . ALA A 1 84 ? 5.859 -9.969 -13.207 1.00 97.88 84 ALA A N 1
ATOM 678 C CA . ALA A 1 84 ? 6.874 -8.992 -13.587 1.00 97.88 84 ALA A CA 1
ATOM 679 C C . ALA A 1 84 ? 8.114 -9.673 -14.196 1.00 97.88 84 ALA A C 1
ATOM 681 O O . ALA A 1 84 ? 8.571 -9.266 -15.262 1.00 97.88 84 ALA A O 1
ATOM 682 N N . MET A 1 85 ? 8.599 -10.760 -13.587 1.00 97.69 85 MET A N 1
ATOM 683 C CA . MET A 1 85 ? 9.751 -11.521 -14.081 1.00 97.69 85 MET A CA 1
ATOM 684 C C . MET A 1 85 ? 9.504 -12.146 -15.461 1.00 97.69 85 MET A C 1
ATOM 686 O O . MET A 1 85 ? 10.365 -12.038 -16.330 1.00 97.69 85 MET A O 1
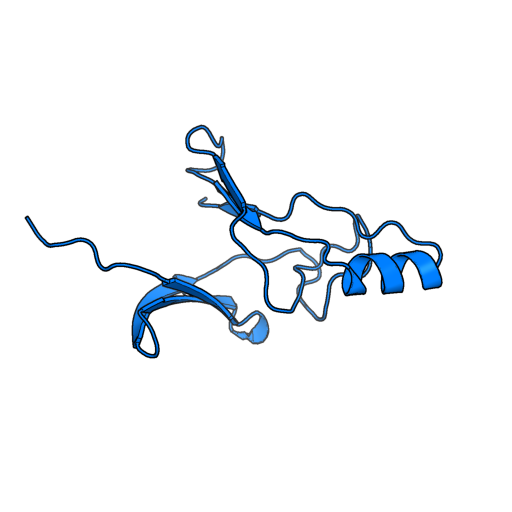ATOM 690 N N . GLU A 1 86 ? 8.335 -12.754 -15.690 1.00 98.12 86 GLU A N 1
ATOM 691 C CA . GLU A 1 86 ? 7.941 -13.310 -16.997 1.00 98.12 86 GLU A CA 1
ATOM 692 C C . GLU A 1 86 ? 7.884 -12.223 -18.088 1.00 98.12 86 GLU A C 1
ATOM 694 O O . GLU A 1 86 ? 8.154 -12.502 -19.255 1.00 98.12 86 GLU A O 1
ATOM 699 N N . ALA A 1 87 ? 7.606 -10.972 -17.708 1.00 97.12 87 ALA A N 1
ATOM 700 C CA . ALA A 1 87 ? 7.632 -9.810 -18.593 1.00 97.12 87 ALA A CA 1
ATOM 701 C C . ALA A 1 87 ? 9.010 -9.117 -18.692 1.00 97.12 87 ALA A C 1
ATOM 703 O O . ALA A 1 87 ? 9.134 -8.122 -19.407 1.00 97.12 87 ALA A O 1
ATOM 704 N N . GLY A 1 88 ? 10.039 -9.599 -17.983 1.00 98.00 88 GLY A N 1
ATOM 705 C CA . GLY A 1 88 ? 11.363 -8.966 -17.930 1.00 98.00 88 GLY A CA 1
ATOM 706 C C . GLY A 1 88 ? 11.385 -7.620 -17.189 1.00 98.00 88 GLY A C 1
ATOM 707 O O . GLY A 1 88 ? 12.182 -6.747 -17.525 1.00 98.00 88 GLY A O 1
ATOM 708 N N . LEU A 1 89 ? 10.491 -7.428 -16.216 1.00 98.00 89 LEU A N 1
ATOM 709 C CA . LEU A 1 89 ? 10.290 -6.189 -15.460 1.00 98.00 89 LEU A CA 1
ATOM 710 C C . LEU A 1 89 ? 10.596 -6.380 -13.965 1.00 98.00 89 LEU A C 1
ATOM 712 O O . LEU A 1 89 ? 10.462 -7.477 -13.424 1.00 98.00 89 LEU A O 1
ATOM 716 N N . ASP A 1 90 ? 10.930 -5.284 -13.277 1.00 97.69 90 ASP A N 1
ATOM 717 C CA . ASP A 1 90 ? 10.960 -5.234 -11.811 1.00 97.69 90 ASP A CA 1
ATOM 718 C C . ASP A 1 90 ? 9.563 -4.855 -11.284 1.00 97.69 90 ASP A C 1
ATOM 720 O O . ASP A 1 90 ? 9.040 -3.816 -11.697 1.00 97.69 90 ASP A O 1
ATOM 724 N N . PRO A 1 91 ? 8.926 -5.641 -10.393 1.00 97.75 91 PRO A N 1
ATOM 725 C CA . PRO A 1 91 ? 7.626 -5.293 -9.810 1.00 97.75 91 PRO A CA 1
ATOM 726 C C . PRO A 1 91 ? 7.661 -4.036 -8.918 1.00 97.75 91 PRO A C 1
ATOM 728 O O . PRO A 1 91 ? 6.603 -3.455 -8.640 1.00 97.75 91 PRO A O 1
ATOM 731 N N . GLY A 1 92 ? 8.842 -3.621 -8.455 1.00 97.50 92 GLY A N 1
ATOM 732 C CA . GLY A 1 92 ? 9.047 -2.599 -7.438 1.00 97.50 92 GLY A CA 1
ATOM 733 C C . GLY A 1 92 ? 8.628 -3.065 -6.040 1.00 97.50 92 GLY A C 1
ATOM 734 O O . GLY A 1 92 ? 8.498 -4.258 -5.760 1.00 97.50 92 GLY A O 1
ATOM 735 N N . GLY A 1 93 ? 8.373 -2.109 -5.147 1.00 95.69 93 GLY A N 1
ATOM 736 C CA . GLY A 1 93 ? 7.980 -2.374 -3.761 1.00 95.69 93 GLY A CA 1
ATOM 737 C C . GLY A 1 93 ? 7.518 -1.114 -3.033 1.00 95.69 93 GLY A C 1
ATOM 738 O O . GLY A 1 93 ? 7.038 -0.177 -3.670 1.00 95.69 93 GLY A O 1
ATOM 739 N N . ALA A 1 94 ? 7.674 -1.107 -1.704 1.00 92.81 94 ALA A N 1
ATOM 740 C CA . ALA A 1 94 ? 7.456 0.053 -0.834 1.00 92.81 94 ALA A CA 1
ATOM 741 C C . ALA A 1 94 ? 6.077 0.715 -1.006 1.00 92.81 94 ALA A C 1
ATOM 743 O O . ALA A 1 94 ? 5.950 1.939 -1.059 1.00 92.81 94 ALA A O 1
ATOM 744 N N . ILE A 1 95 ? 5.026 -0.102 -1.106 1.00 96.62 95 ILE A N 1
ATOM 745 C CA . ILE A 1 95 ? 3.661 0.412 -1.203 1.00 96.62 95 ILE A CA 1
ATOM 746 C C . ILE A 1 95 ? 3.167 0.750 0.202 1.00 96.62 95 ILE A C 1
ATOM 748 O O . ILE A 1 95 ? 3.092 -0.117 1.075 1.00 96.62 95 ILE A O 1
ATOM 752 N N . MET A 1 96 ? 2.825 2.022 0.401 1.00 95.88 96 MET A N 1
ATOM 753 C CA . MET A 1 96 ? 2.448 2.571 1.699 1.00 95.88 96 MET A CA 1
ATOM 754 C C . MET A 1 96 ? 1.001 3.068 1.698 1.00 95.88 96 MET A C 1
ATOM 756 O O . MET A 1 96 ? 0.544 3.676 0.733 1.00 95.88 96 MET A O 1
ATOM 760 N N . ILE A 1 97 ? 0.310 2.881 2.820 1.00 96.50 97 ILE A N 1
ATOM 761 C CA . ILE A 1 97 ? -0.904 3.616 3.186 1.00 96.50 97 ILE A CA 1
ATOM 762 C C . ILE A 1 97 ? -0.483 4.644 4.234 1.00 96.50 97 ILE A C 1
ATOM 764 O O . ILE A 1 97 ? 0.076 4.272 5.265 1.00 96.50 97 ILE A O 1
ATOM 768 N N . HIS A 1 98 ? -0.714 5.928 3.988 1.00 94.62 98 HIS A N 1
ATOM 769 C CA . HIS A 1 98 ? -0.294 6.998 4.893 1.00 94.62 98 HIS A CA 1
ATOM 770 C C . HIS A 1 98 ? -1.303 8.149 4.919 1.00 94.62 98 HIS A C 1
ATOM 772 O O . HIS A 1 98 ? -2.202 8.210 4.077 1.00 94.62 98 HIS A O 1
ATOM 778 N N . GLY A 1 99 ? -1.174 9.022 5.920 1.00 90.38 99 GLY A N 1
ATOM 779 C CA . GLY A 1 99 ? -1.935 10.267 6.003 1.00 90.38 99 GLY A CA 1
ATOM 780 C C . GLY A 1 99 ? -1.428 11.333 5.028 1.00 90.38 99 GLY A C 1
ATOM 781 O O . GLY A 1 99 ? -0.451 11.130 4.309 1.00 90.38 99 GLY A O 1
ATOM 782 N N . LEU A 1 100 ? -2.107 12.477 5.004 1.00 81.19 100 LEU A N 1
ATOM 783 C CA . LEU A 1 100 ? -1.629 13.696 4.347 1.00 81.19 100 LEU A CA 1
ATOM 784 C C . LEU A 1 100 ? -1.129 14.684 5.398 1.00 81.19 100 LEU A C 1
ATOM 786 O O . LEU A 1 100 ? -1.718 14.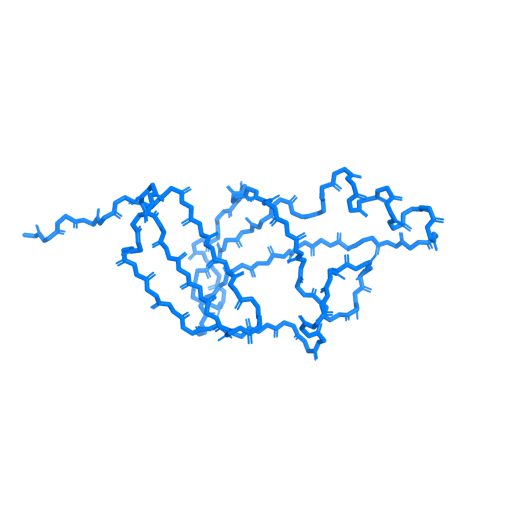694 6.505 1.00 81.19 100 LEU A O 1
#